Protein AF-A0A218WGE4-F1 (afdb_monomer_lite)

Radius of gyration: 44.78 Å; chains: 1; bounding box: 79×80×96 Å

Organism: Punica granatum (NCBI:txid22663)

InterPro domains:
  IPR019371 KxDL domain [PF10241] (54-119)
  IPR039843 KxDL motif-containing protein 1-like [PTHR13511] (46-137)

Structure (mmCIF, N/CA/C/O backbone):
data_AF-A0A218WGE4-F1
#
_entry.id   AF-A0A218WGE4-F1
#
loop_
_atom_site.group_PDB
_atom_site.id
_atom_site.type_symbol
_atom_site.label_atom_id
_atom_site.label_alt_id
_atom_site.label_comp_id
_atom_site.label_asym_id
_atom_site.label_entity_id
_atom_site.label_seq_id
_atom_site.pdbx_PDB_ins_code
_atom_site.Cartn_x
_atom_site.Cartn_y
_atom_site.Cartn_z
_atom_site.occupancy
_atom_site.B_iso_or_equiv
_atom_site.auth_seq_id
_atom_site.auth_comp_id
_atom_site.auth_asym_id
_atom_site.auth_atom_id
_atom_site.pdbx_PDB_model_num
ATOM 1 N N . MET A 1 1 ? 34.333 57.905 -6.647 1.00 49.81 1 MET A N 1
ATOM 2 C CA . MET A 1 1 ? 35.498 58.653 -7.176 1.00 49.81 1 MET A CA 1
ATOM 3 C C . MET A 1 1 ? 36.644 57.657 -7.249 1.00 49.81 1 MET A C 1
ATOM 5 O O . MET A 1 1 ? 36.882 57.046 -6.212 1.00 49.81 1 MET A O 1
ATOM 9 N N . PRO A 1 2 ? 37.187 57.325 -8.436 1.00 46.00 2 PRO A N 1
ATOM 10 C CA . PRO A 1 2 ? 37.815 58.212 -9.442 1.00 46.00 2 PRO A CA 1
ATOM 11 C C . PRO A 1 2 ? 36.993 58.291 -10.752 1.00 46.00 2 PRO A C 1
ATOM 13 O O . PRO A 1 2 ? 36.153 57.426 -10.968 1.00 46.00 2 PRO A O 1
ATOM 16 N N . SER A 1 3 ? 36.955 59.384 -11.527 1.00 42.41 3 SER A N 1
ATOM 17 C CA . SER A 1 3 ? 37.965 60.150 -12.301 1.00 42.41 3 SER A CA 1
ATOM 18 C C . SER A 1 3 ? 38.400 59.514 -13.634 1.00 42.41 3 SER A C 1
ATOM 20 O O . SER A 1 3 ? 39.232 58.615 -13.648 1.00 42.41 3 SER A O 1
ATOM 22 N N . ASN A 1 4 ? 37.770 60.039 -14.697 1.00 49.69 4 ASN A N 1
ATOM 23 C CA . ASN A 1 4 ? 38.159 60.323 -16.092 1.00 49.69 4 ASN A CA 1
ATOM 24 C C . ASN A 1 4 ? 39.546 59.900 -16.611 1.00 49.69 4 ASN A C 1
ATOM 26 O O . ASN A 1 4 ? 40.530 60.019 -15.889 1.00 49.69 4 ASN A O 1
ATOM 30 N N . ASN A 1 5 ? 39.593 59.526 -17.901 1.00 46.44 5 ASN A N 1
ATOM 31 C CA . ASN A 1 5 ? 40.408 60.116 -18.994 1.00 46.44 5 ASN A CA 1
ATOM 32 C C . ASN A 1 5 ? 40.104 59.318 -20.289 1.00 46.44 5 ASN A C 1
ATOM 34 O O . ASN A 1 5 ? 40.214 58.095 -20.283 1.00 46.44 5 ASN A O 1
ATOM 38 N N . GLU A 1 6 ? 39.400 59.906 -21.260 1.00 49.16 6 GLU A N 1
ATOM 39 C CA . GLU A 1 6 ? 39.913 60.688 -22.410 1.00 49.16 6 GLU A CA 1
ATOM 40 C C . GLU A 1 6 ? 40.473 59.815 -23.553 1.00 49.16 6 GLU A C 1
ATOM 42 O O . GLU A 1 6 ? 41.474 59.117 -23.416 1.00 49.16 6 GLU A O 1
ATOM 47 N N . ASP A 1 7 ? 39.691 59.815 -24.636 1.00 47.06 7 ASP A N 1
ATOM 48 C CA . ASP A 1 7 ? 40.041 60.020 -26.050 1.00 47.06 7 ASP A CA 1
ATOM 49 C C . ASP A 1 7 ? 41.502 59.813 -26.508 1.00 47.06 7 ASP A C 1
ATOM 51 O O . ASP A 1 7 ? 42.430 60.412 -25.980 1.00 47.06 7 ASP A O 1
ATOM 55 N N . ASP A 1 8 ? 41.710 59.021 -27.572 1.00 54.81 8 ASP A N 1
ATOM 56 C CA . ASP A 1 8 ? 41.980 59.581 -28.913 1.00 54.81 8 ASP A CA 1
ATOM 57 C C . ASP A 1 8 ? 42.284 58.500 -29.988 1.00 54.81 8 ASP A C 1
ATOM 59 O O . ASP A 1 8 ? 42.539 57.332 -29.672 1.00 54.81 8 ASP A O 1
ATOM 63 N N . PRO A 1 9 ? 42.202 58.854 -31.291 1.00 60.78 9 PRO A N 1
ATOM 64 C CA . PRO A 1 9 ? 41.918 57.955 -32.396 1.00 60.78 9 PRO A CA 1
ATOM 65 C C . PRO A 1 9 ? 43.076 57.866 -33.415 1.00 60.78 9 PRO A C 1
ATOM 67 O O . PRO A 1 9 ? 44.143 58.449 -33.274 1.00 60.78 9 PRO A O 1
ATOM 70 N N . VAL A 1 10 ? 42.796 57.173 -34.522 1.00 52.22 10 VAL A N 1
ATOM 71 C CA . VAL A 1 10 ? 43.513 57.229 -35.811 1.00 52.22 10 VAL A CA 1
ATOM 72 C C . VAL A 1 10 ? 44.908 56.591 -35.852 1.00 52.22 10 VAL A C 1
ATOM 74 O O . VAL A 1 10 ? 45.942 57.222 -35.678 1.00 52.22 10 VAL A O 1
ATOM 77 N N . GLY A 1 11 ? 44.929 55.344 -36.324 1.00 43.78 11 GLY A N 1
ATOM 78 C CA . GLY A 1 11 ? 46.096 54.730 -36.954 1.00 43.78 11 GLY A CA 1
ATOM 79 C C . GLY A 1 11 ? 45.690 54.032 -38.248 1.00 43.78 11 GLY A C 1
ATOM 80 O O . GLY A 1 11 ? 45.397 52.841 -38.251 1.00 43.78 11 GLY A O 1
ATOM 81 N N . ARG A 1 12 ? 45.632 54.773 -39.361 1.00 55.00 12 ARG A N 1
ATOM 82 C CA . ARG A 1 12 ? 45.432 54.215 -40.706 1.00 55.00 12 ARG A CA 1
ATOM 83 C C . ARG A 1 12 ? 46.804 54.087 -41.376 1.00 55.00 12 ARG A C 1
ATOM 85 O O . ARG A 1 12 ? 47.312 55.085 -41.870 1.00 55.00 12 ARG A O 1
ATOM 92 N N . VAL A 1 13 ? 47.385 52.884 -41.440 1.00 51.84 13 VAL A N 1
ATOM 93 C CA . VAL A 1 13 ? 48.518 52.583 -42.339 1.00 51.84 13 VAL A CA 1
ATOM 94 C C . VAL A 1 13 ? 48.343 51.207 -42.993 1.00 51.84 13 VAL A C 1
ATOM 96 O O . VAL A 1 13 ? 48.328 50.168 -42.345 1.00 51.84 13 VAL A O 1
ATOM 99 N N . TRP A 1 14 ? 48.169 51.286 -44.311 1.00 49.94 14 TRP A N 1
ATOM 100 C CA . TRP A 1 14 ? 48.369 50.328 -45.396 1.00 49.94 14 TRP A CA 1
ATOM 101 C C . TRP A 1 14 ? 48.943 48.946 -45.039 1.00 49.94 14 TRP A C 1
ATOM 103 O O . TRP A 1 14 ? 50.143 48.778 -44.848 1.00 49.94 14 TRP A O 1
ATOM 113 N N . GLY A 1 15 ? 48.075 47.932 -45.091 1.00 44.59 15 GLY A N 1
ATOM 114 C CA . GLY A 1 15 ? 48.449 46.524 -45.187 1.00 44.59 15 GLY A CA 1
ATOM 115 C C . GLY A 1 15 ? 48.030 45.979 -46.546 1.00 44.59 15 GLY A C 1
ATOM 116 O O . GLY A 1 15 ? 46.845 45.812 -46.819 1.00 44.59 15 GLY A O 1
ATOM 117 N N . SER A 1 16 ? 49.016 45.764 -47.406 1.00 46.59 16 SER A N 1
ATOM 118 C CA . SER A 1 16 ? 48.894 45.352 -48.797 1.00 46.59 16 SER A CA 1
ATOM 119 C C . SER A 1 16 ? 47.966 44.160 -49.020 1.00 46.59 16 SER A C 1
ATOM 121 O O . SER A 1 16 ? 48.070 43.118 -48.370 1.00 46.59 16 SER A O 1
ATOM 123 N N . SER A 1 17 ? 47.131 44.292 -50.048 1.00 54.31 17 SER A N 1
ATOM 124 C CA . SER A 1 17 ? 46.449 43.199 -50.726 1.00 54.31 17 SER A CA 1
ATOM 125 C C . SER A 1 17 ? 47.410 42.037 -50.989 1.00 54.31 17 SER A C 1
ATOM 127 O O . SER A 1 17 ? 48.265 42.099 -51.868 1.00 54.31 17 SER A O 1
ATOM 129 N N . SER A 1 18 ? 47.231 40.935 -50.267 1.00 49.81 18 SER A N 1
ATOM 130 C CA . SER A 1 18 ? 47.684 39.624 -50.718 1.00 49.81 18 SER A CA 1
ATOM 131 C C . SER A 1 18 ? 46.524 38.656 -50.574 1.00 49.81 18 SER A C 1
ATOM 133 O O . SER A 1 18 ? 46.382 37.937 -49.586 1.00 49.81 18 SER A O 1
ATOM 135 N N . SER A 1 19 ? 45.668 38.648 -51.597 1.00 57.53 19 SER A N 1
ATOM 136 C CA . SER A 1 19 ? 44.736 37.550 -51.845 1.00 57.53 19 SER A CA 1
ATOM 137 C C . SER A 1 19 ? 45.546 36.309 -52.206 1.00 57.53 19 SER A C 1
ATOM 139 O O . SER A 1 19 ? 45.665 35.922 -53.368 1.00 57.53 19 SER A O 1
ATOM 141 N N . ARG A 1 20 ? 46.148 35.668 -51.203 1.00 50.59 20 ARG A N 1
ATOM 142 C CA . ARG A 1 20 ? 46.784 34.367 -51.374 1.00 50.59 20 ARG A CA 1
ATOM 143 C C . ARG A 1 20 ? 45.685 33.321 -51.295 1.00 50.59 20 ARG A C 1
ATOM 145 O O . ARG A 1 20 ? 45.476 32.688 -50.264 1.00 50.59 20 ARG A O 1
ATOM 152 N N . SER A 1 21 ? 44.977 33.163 -52.413 1.00 57.12 21 SER A N 1
ATOM 153 C CA . SER A 1 21 ? 44.119 32.011 -52.669 1.00 57.12 21 SER A CA 1
ATOM 154 C C . SER A 1 21 ? 44.978 30.756 -52.537 1.00 57.12 21 SER A C 1
ATOM 156 O O . SER A 1 21 ? 45.667 30.328 -53.467 1.00 57.12 21 SER A O 1
ATOM 158 N N . LYS A 1 22 ? 45.007 30.177 -51.333 1.00 54.22 22 LYS A N 1
ATOM 159 C CA . LYS A 1 22 ? 45.530 28.835 -51.137 1.00 54.22 22 LYS A CA 1
ATOM 160 C C . LYS A 1 22 ? 44.502 27.913 -51.764 1.00 54.22 22 LYS A C 1
ATOM 162 O O . LYS A 1 22 ? 43.572 27.464 -51.101 1.00 54.22 22 LYS A O 1
ATOM 167 N N . ARG A 1 23 ? 44.686 27.629 -53.059 1.00 58.12 23 ARG A N 1
ATOM 168 C CA . ARG A 1 23 ? 44.154 26.419 -53.685 1.00 58.12 23 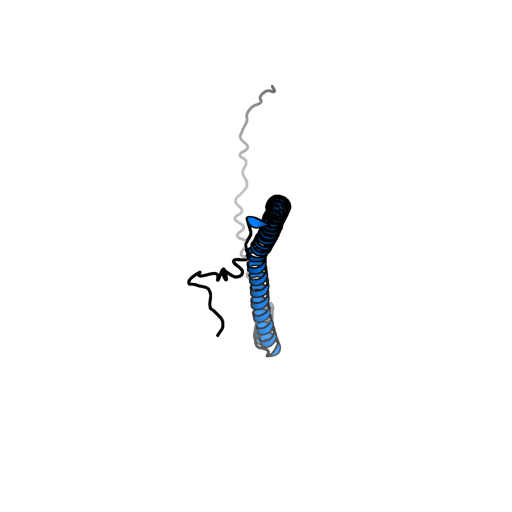ARG A CA 1
ATOM 169 C C . ARG A 1 23 ? 44.481 25.276 -52.728 1.00 58.12 23 ARG A C 1
ATOM 171 O O . ARG A 1 23 ? 45.634 24.851 -52.651 1.00 58.12 23 ARG A O 1
ATOM 178 N N . LYS A 1 24 ? 43.482 24.816 -51.964 1.00 59.56 24 LYS A N 1
ATOM 179 C CA . LYS A 1 24 ? 43.540 23.534 -51.267 1.00 59.56 24 LYS A CA 1
ATOM 180 C C . LYS A 1 24 ? 43.810 22.523 -52.370 1.00 59.56 24 LYS A C 1
ATOM 182 O O . LYS A 1 24 ? 42.925 22.204 -53.161 1.00 59.56 24 LYS A O 1
ATOM 187 N N . LYS A 1 25 ? 45.067 22.095 -52.486 1.00 54.75 25 LYS A N 1
ATOM 188 C CA . LYS A 1 25 ? 45.437 20.941 -53.293 1.00 54.75 25 LYS A CA 1
ATOM 189 C C . LYS A 1 25 ? 44.639 19.808 -52.665 1.00 54.75 25 LYS A C 1
ATOM 191 O O . LYS A 1 25 ? 44.969 19.370 -51.567 1.00 54.75 25 LYS A O 1
ATOM 196 N N . VAL A 1 26 ? 43.531 19.418 -53.297 1.00 58.34 26 VAL A N 1
ATOM 197 C CA . VAL A 1 26 ? 42.831 18.187 -52.942 1.00 58.34 26 VAL A CA 1
ATOM 198 C C . VAL A 1 26 ? 43.847 17.100 -53.239 1.00 58.34 26 VAL A C 1
ATOM 200 O O . VAL A 1 26 ? 44.024 16.699 -54.389 1.00 58.34 26 VAL A O 1
ATOM 203 N N . ASN A 1 27 ? 44.605 16.718 -52.213 1.00 58.69 27 ASN A N 1
ATOM 204 C CA . ASN A 1 27 ? 45.533 15.620 -52.302 1.00 58.69 27 ASN A CA 1
ATOM 205 C C . ASN A 1 27 ? 44.681 14.361 -52.426 1.00 58.69 27 ASN A C 1
ATOM 207 O O . ASN A 1 27 ? 44.243 13.773 -51.439 1.00 58.69 27 ASN A O 1
ATOM 211 N N . ARG A 1 28 ? 44.362 14.001 -53.668 1.00 60.25 28 ARG A N 1
ATOM 212 C CA . ARG A 1 28 ? 43.653 12.774 -54.001 1.00 60.25 28 ARG A CA 1
ATOM 213 C C . ARG A 1 28 ? 44.646 11.624 -53.899 1.00 60.25 28 ARG A C 1
ATOM 215 O O . ARG A 1 28 ? 44.962 10.997 -54.908 1.00 60.25 28 ARG A O 1
ATOM 222 N N . ASN A 1 29 ? 45.107 11.334 -52.682 1.00 65.31 29 ASN A N 1
ATOM 223 C CA . ASN A 1 29 ? 45.819 10.100 -52.387 1.00 65.31 29 ASN A CA 1
ATOM 224 C C . ASN A 1 29 ? 44.876 8.945 -52.740 1.00 65.31 29 ASN A C 1
ATOM 226 O O . ASN A 1 29 ? 43.933 8.634 -52.012 1.00 65.31 29 ASN A O 1
ATOM 230 N N . ARG A 1 30 ? 45.095 8.340 -53.914 1.00 63.25 30 ARG A N 1
ATOM 231 C CA . ARG A 1 30 ? 44.360 7.157 -54.385 1.00 63.25 30 ARG A CA 1
ATOM 232 C C . ARG A 1 30 ? 44.484 6.022 -53.369 1.00 63.25 30 ARG A C 1
ATOM 234 O O . ARG A 1 30 ? 43.481 5.397 -53.060 1.00 63.25 30 ARG A O 1
ATOM 241 N N . ALA A 1 31 ? 45.669 5.870 -52.777 1.00 66.88 31 ALA A N 1
ATOM 242 C CA . ALA A 1 31 ? 45.929 4.932 -51.691 1.00 66.88 31 ALA A CA 1
ATOM 243 C C . ALA A 1 31 ? 45.109 5.235 -50.423 1.00 66.88 31 ALA A C 1
ATOM 245 O O . ALA A 1 31 ? 44.562 4.320 -49.830 1.00 66.88 31 ALA A O 1
ATOM 246 N N . GLY A 1 32 ? 44.947 6.508 -50.040 1.00 72.88 32 GLY A N 1
ATOM 247 C CA . GLY A 1 32 ? 44.137 6.885 -48.873 1.00 72.88 32 GLY A CA 1
ATOM 248 C C . GLY A 1 32 ? 42.646 6.603 -49.069 1.00 72.88 32 GLY A C 1
ATOM 249 O O . GLY A 1 32 ? 41.988 6.119 -48.158 1.00 72.88 32 GLY A O 1
ATOM 250 N N . ARG A 1 33 ? 42.127 6.833 -50.282 1.00 74.19 33 ARG A N 1
ATOM 251 C CA . ARG A 1 33 ? 40.743 6.479 -50.636 1.00 74.19 33 ARG A CA 1
ATOM 252 C C . ARG A 1 33 ? 40.531 4.973 -50.712 1.00 74.19 33 ARG A C 1
ATOM 254 O O . ARG A 1 33 ? 39.505 4.501 -50.255 1.00 74.19 33 ARG A O 1
ATOM 261 N N . HIS A 1 34 ? 41.491 4.235 -51.263 1.00 73.44 34 HIS A N 1
ATOM 262 C CA . HIS A 1 34 ? 41.426 2.778 -51.294 1.00 73.44 34 HIS A CA 1
ATOM 263 C C . HIS A 1 34 ? 41.464 2.200 -49.877 1.00 73.44 34 HIS A C 1
ATOM 265 O O . HIS A 1 34 ? 40.605 1.404 -49.539 1.00 73.44 34 HIS A O 1
ATOM 271 N N . ASN A 1 35 ? 42.369 2.675 -49.020 1.00 74.75 35 ASN A N 1
ATOM 272 C CA . ASN A 1 35 ? 42.433 2.241 -47.625 1.00 74.75 35 ASN A CA 1
ATOM 273 C C . ASN A 1 35 ? 41.163 2.593 -46.846 1.00 74.75 35 ASN A C 1
ATOM 275 O O . ASN A 1 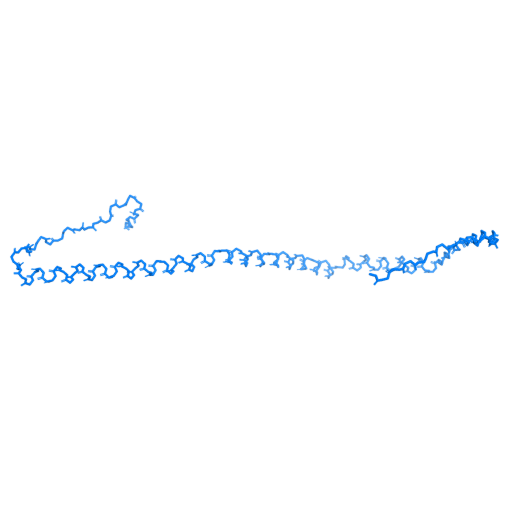35 ? 40.734 1.789 -46.031 1.00 74.75 35 ASN A O 1
ATOM 279 N N . GLN A 1 36 ? 40.550 3.754 -47.102 1.00 77.69 36 GLN A N 1
ATOM 280 C CA . GLN A 1 36 ? 39.264 4.102 -46.498 1.00 77.69 36 GLN A CA 1
ATOM 281 C C . GLN A 1 36 ? 38.153 3.168 -46.990 1.00 77.69 36 GLN A C 1
ATOM 283 O O . GLN A 1 36 ? 37.489 2.564 -46.168 1.00 77.69 36 GLN A O 1
ATOM 288 N N . LEU A 1 37 ? 38.027 2.955 -48.304 1.00 76.38 37 LEU A N 1
ATOM 289 C CA . LEU A 1 37 ? 37.028 2.045 -48.875 1.00 76.38 37 LEU A CA 1
ATOM 290 C C . LEU A 1 37 ? 37.202 0.601 -48.396 1.00 76.38 37 LEU A C 1
ATOM 292 O O . LEU A 1 37 ? 36.215 -0.049 -48.100 1.00 76.38 37 LEU A O 1
ATOM 296 N N . VAL A 1 38 ? 38.438 0.104 -48.287 1.00 76.31 38 VAL A N 1
ATOM 297 C CA . VAL A 1 38 ? 38.732 -1.233 -47.740 1.00 76.31 38 VAL A CA 1
ATOM 298 C C . VAL A 1 38 ? 38.326 -1.313 -46.272 1.00 76.31 38 VAL A C 1
ATOM 300 O O . VAL A 1 38 ? 37.762 -2.314 -45.842 1.00 76.31 38 VAL A O 1
ATOM 303 N N . LYS A 1 39 ? 38.583 -0.251 -45.503 1.00 75.56 39 LYS A N 1
ATOM 304 C CA . LYS A 1 39 ? 38.203 -0.175 -44.093 1.00 75.56 39 LYS A CA 1
ATOM 305 C C . LYS A 1 39 ? 36.687 -0.108 -43.923 1.00 75.56 39 LYS A C 1
ATOM 307 O O . LYS A 1 39 ? 36.163 -0.776 -43.041 1.00 75.56 39 LYS A O 1
ATOM 312 N N . ASP A 1 40 ? 36.001 0.629 -44.789 1.00 77.31 40 ASP A N 1
ATOM 313 C CA . ASP A 1 40 ? 34.543 0.733 -44.812 1.00 77.31 40 ASP A CA 1
ATOM 314 C C . ASP A 1 40 ? 33.916 -0.613 -45.216 1.00 77.31 40 ASP A C 1
ATOM 316 O O . ASP A 1 40 ? 33.012 -1.077 -44.536 1.00 77.31 40 ASP A O 1
ATOM 320 N N . TYR A 1 41 ? 34.466 -1.304 -46.224 1.00 72.44 41 TYR A N 1
ATOM 321 C CA . TYR A 1 41 ? 34.010 -2.636 -46.653 1.00 72.44 41 TYR A CA 1
ATOM 322 C C . TYR A 1 41 ? 34.178 -3.687 -45.550 1.00 72.44 41 TYR A C 1
ATOM 324 O O . TYR A 1 41 ? 33.264 -4.456 -45.276 1.00 72.44 41 TYR A O 1
ATOM 332 N N . PHE A 1 42 ? 35.328 -3.679 -44.869 1.00 70.56 42 PHE A N 1
ATOM 333 C CA . PHE A 1 42 ? 35.599 -4.580 -43.749 1.00 70.56 42 PHE A CA 1
ATOM 334 C C . PHE A 1 42 ? 34.727 -4.262 -42.521 1.00 70.56 42 PHE A C 1
ATOM 336 O O . PHE A 1 42 ? 34.346 -5.163 -41.779 1.00 70.56 42 PHE A O 1
ATOM 343 N N . THR A 1 43 ? 34.384 -2.986 -42.309 1.00 68.81 43 THR A N 1
ATOM 344 C CA . THR A 1 43 ? 33.477 -2.556 -41.230 1.00 68.81 43 THR A CA 1
ATOM 345 C C . THR A 1 43 ? 32.028 -2.929 -41.539 1.00 68.81 43 THR A C 1
ATOM 347 O O . THR A 1 43 ? 31.330 -3.407 -40.648 1.00 68.81 43 THR A O 1
ATOM 350 N N . GLU A 1 44 ? 31.576 -2.760 -42.785 1.00 66.75 44 GLU A N 1
ATOM 351 C CA . GLU A 1 44 ? 30.256 -3.232 -43.212 1.00 66.75 44 GLU A CA 1
ATOM 352 C C . GLU A 1 44 ? 30.155 -4.754 -43.096 1.00 66.75 44 GLU A C 1
ATOM 354 O O . GLU A 1 44 ? 29.203 -5.249 -42.507 1.00 66.75 44 GLU A O 1
ATOM 359 N N . GLU A 1 45 ? 31.153 -5.505 -43.563 1.00 63.41 45 GLU A N 1
ATOM 360 C CA . GLU A 1 45 ? 31.165 -6.969 -43.450 1.00 63.41 45 GLU A CA 1
ATOM 361 C C . GLU A 1 45 ? 31.179 -7.437 -41.985 1.00 63.41 45 GLU A C 1
ATOM 363 O O . GLU A 1 45 ? 30.432 -8.343 -41.611 1.00 63.41 45 GLU A O 1
ATOM 368 N N . SER A 1 46 ? 31.952 -6.761 -41.126 1.00 64.62 46 SER A N 1
ATOM 369 C CA . SER A 1 46 ? 31.948 -6.976 -39.675 1.00 64.62 46 SER A CA 1
ATOM 370 C C . SER A 1 46 ? 30.554 -6.731 -39.072 1.00 64.62 46 SER A C 1
ATOM 372 O O . SER A 1 46 ? 30.072 -7.566 -38.305 1.00 64.62 46 SER A O 1
ATOM 374 N N . ALA A 1 47 ? 29.842 -5.676 -39.479 1.00 66.44 47 ALA A N 1
ATOM 375 C CA . ALA A 1 47 ? 28.501 -5.359 -38.977 1.00 66.44 47 ALA A CA 1
ATOM 376 C C . ALA A 1 47 ? 27.438 -6.437 -39.280 1.00 66.44 47 ALA A C 1
ATOM 378 O O . ALA A 1 47 ? 26.456 -6.541 -38.543 1.00 66.44 47 ALA A O 1
ATOM 379 N N . TYR A 1 48 ? 27.639 -7.266 -40.310 1.00 72.19 48 TYR A N 1
ATOM 380 C CA . TYR A 1 48 ? 26.727 -8.359 -40.677 1.00 72.19 48 TYR A CA 1
ATOM 381 C C . TYR A 1 48 ? 27.184 -9.740 -40.209 1.00 72.19 48 TYR A C 1
ATOM 383 O O . TYR A 1 48 ? 26.529 -10.740 -40.517 1.00 72.19 48 TYR A O 1
ATOM 391 N N . THR A 1 49 ? 28.279 -9.835 -39.452 1.00 80.81 49 THR A N 1
ATOM 392 C CA . THR A 1 49 ? 28.632 -11.131 -38.870 1.00 80.81 49 THR A CA 1
ATOM 393 C C . THR A 1 49 ? 27.532 -11.578 -37.894 1.00 80.81 49 THR A C 1
ATOM 395 O O . THR A 1 49 ? 26.945 -10.754 -37.178 1.00 80.81 49 THR A O 1
ATOM 398 N N . PRO A 1 50 ? 27.258 -12.890 -37.804 1.00 82.00 50 PRO A N 1
ATOM 399 C CA . PRO A 1 50 ? 26.289 -13.425 -36.849 1.00 82.00 50 PRO A CA 1
ATOM 400 C C . PRO A 1 50 ? 26.576 -13.017 -35.398 1.00 82.00 50 PRO A C 1
ATOM 402 O O . PRO A 1 50 ? 25.645 -12.834 -34.612 1.00 82.00 50 PRO A O 1
ATOM 405 N N . GLU A 1 51 ? 27.855 -12.847 -35.051 1.00 84.44 51 GLU A N 1
ATOM 406 C CA . GLU A 1 51 ? 28.309 -12.400 -33.732 1.00 84.44 51 GLU A CA 1
ATOM 407 C C . GLU A 1 51 ? 27.892 -10.951 -33.459 1.00 84.44 51 GLU A C 1
ATOM 409 O O . GLU A 1 51 ? 27.253 -10.681 -32.442 1.00 84.44 51 GLU A O 1
ATOM 414 N N . HIS A 1 52 ? 28.163 -10.030 -34.390 1.00 82.94 52 HIS A N 1
ATOM 415 C CA . HIS A 1 52 ? 27.787 -8.621 -34.257 1.00 82.94 52 HIS A CA 1
ATOM 416 C C . HIS A 1 52 ? 26.260 -8.419 -34.225 1.00 82.94 52 HIS A C 1
ATOM 418 O O . HIS A 1 52 ? 25.765 -7.648 -33.401 1.00 82.94 52 HIS A O 1
ATOM 424 N N . ILE A 1 53 ? 25.495 -9.172 -35.026 1.00 84.88 53 ILE A N 1
ATOM 425 C CA . ILE A 1 53 ? 24.020 -9.139 -35.004 1.00 84.88 53 ILE A CA 1
ATOM 426 C C . ILE A 1 53 ? 23.473 -9.662 -33.668 1.00 84.88 53 ILE A C 1
ATOM 428 O O . ILE A 1 53 ? 22.578 -9.057 -33.075 1.00 84.88 53 ILE A O 1
ATOM 432 N N . SER A 1 54 ? 24.003 -10.784 -33.174 1.00 88.25 54 SER A N 1
ATOM 433 C CA . SER A 1 54 ? 23.565 -11.370 -31.899 1.00 88.25 54 SER A CA 1
ATOM 434 C C . SER A 1 54 ? 23.877 -10.445 -30.722 1.00 88.25 54 SER A C 1
ATOM 436 O O . SER A 1 54 ? 23.034 -10.265 -29.844 1.00 88.25 54 SER A O 1
ATOM 438 N N . LEU A 1 55 ? 25.051 -9.805 -30.733 1.00 91.88 55 LEU A N 1
ATOM 439 C CA . LEU A 1 55 ? 25.435 -8.802 -29.741 1.00 91.88 55 LEU A CA 1
ATOM 440 C C . LEU A 1 55 ? 24.529 -7.566 -29.784 1.00 91.88 55 LEU A C 1
ATOM 442 O O . LEU A 1 55 ? 24.092 -7.120 -28.726 1.00 91.88 55 LEU A O 1
ATOM 446 N N . GLY A 1 56 ? 24.189 -7.053 -30.971 1.00 91.62 56 GLY A N 1
ATOM 447 C CA . GLY A 1 56 ? 23.261 -5.924 -31.117 1.00 91.62 56 GLY A CA 1
ATOM 448 C C . GLY A 1 56 ? 21.883 -6.222 -30.519 1.00 91.62 56 GLY A C 1
ATOM 449 O O . GLY A 1 56 ? 21.384 -5.465 -29.694 1.00 91.62 56 GLY A O 1
ATOM 450 N N . ARG A 1 57 ? 21.318 -7.402 -30.807 1.00 94.88 57 ARG A N 1
ATOM 451 C CA . ARG A 1 57 ? 20.027 -7.826 -30.227 1.00 94.88 57 ARG A CA 1
ATOM 452 C C . ARG A 1 57 ? 20.062 -7.940 -28.702 1.00 94.88 57 ARG A C 1
ATOM 454 O O . ARG A 1 57 ? 19.068 -7.642 -28.036 1.00 94.88 57 ARG A O 1
ATOM 461 N N . LEU A 1 58 ? 21.181 -8.400 -28.141 1.00 94.12 58 LEU A N 1
ATOM 462 C CA . LEU A 1 58 ? 21.371 -8.467 -26.690 1.00 94.12 58 LEU A CA 1
ATOM 463 C C . LEU A 1 58 ? 21.485 -7.071 -26.073 1.00 94.12 58 LEU A C 1
ATOM 465 O O . LEU A 1 58 ? 20.928 -6.842 -25.002 1.00 94.12 58 LEU A O 1
ATOM 469 N N . GLN A 1 59 ? 22.160 -6.139 -26.747 1.00 96.38 59 GLN A N 1
ATOM 470 C CA . GLN A 1 59 ? 22.242 -4.742 -26.319 1.00 96.38 59 GLN A CA 1
ATOM 471 C C . GLN A 1 59 ? 20.866 -4.073 -26.329 1.00 96.38 59 GLN A C 1
ATOM 473 O O . GLN A 1 59 ? 20.485 -3.482 -25.321 1.00 96.38 59 GLN A O 1
ATOM 478 N N . ASP A 1 60 ? 20.089 -4.250 -27.400 1.00 96.62 60 ASP A N 1
ATOM 479 C CA . ASP A 1 60 ? 18.715 -3.744 -27.492 1.00 96.62 60 ASP A CA 1
ATOM 480 C C . ASP A 1 60 ? 17.840 -4.306 -26.364 1.00 96.62 60 ASP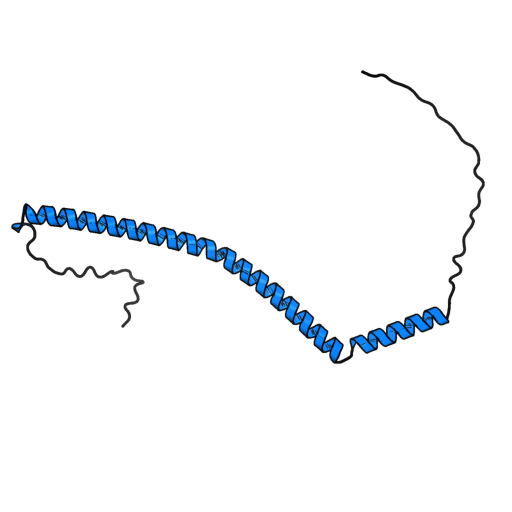 A C 1
ATOM 482 O O . ASP A 1 60 ? 17.118 -3.574 -25.687 1.00 96.62 60 ASP A O 1
ATOM 486 N N . SER A 1 61 ? 17.954 -5.612 -26.103 1.00 97.00 61 SER A N 1
ATOM 487 C CA . SER A 1 61 ? 17.218 -6.270 -25.017 1.00 97.00 61 SER A CA 1
ATOM 488 C C . SER A 1 61 ? 17.613 -5.714 -23.645 1.00 97.00 61 SER A C 1
ATOM 490 O O . SER A 1 61 ? 16.754 -5.482 -22.798 1.00 97.00 61 SER A O 1
ATOM 492 N N . ASN A 1 62 ? 18.905 -5.466 -23.421 1.00 96.25 62 ASN A N 1
ATOM 493 C CA . ASN A 1 62 ? 19.408 -4.895 -22.173 1.00 96.25 62 ASN A CA 1
ATOM 494 C C . ASN A 1 62 ? 18.930 -3.445 -21.978 1.00 96.25 62 ASN A C 1
ATOM 496 O O . ASN A 1 62 ? 18.531 -3.071 -20.876 1.00 96.25 62 ASN A O 1
ATOM 500 N N . ALA A 1 63 ? 18.872 -2.653 -23.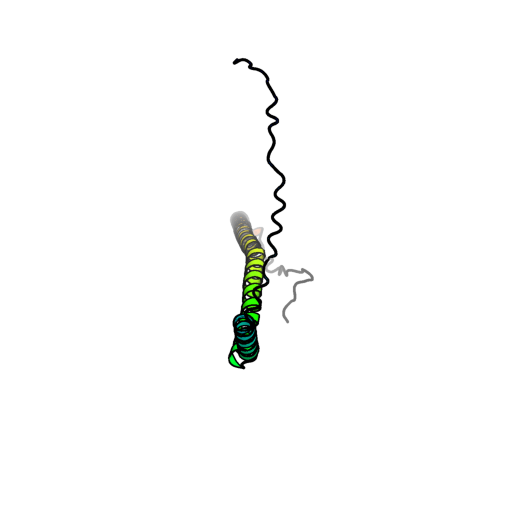052 1.00 97.00 63 ALA A N 1
ATOM 501 C CA . ALA A 1 63 ? 18.312 -1.305 -23.010 1.00 97.00 63 ALA A CA 1
ATOM 502 C C . ALA A 1 63 ? 16.831 -1.315 -22.592 1.00 97.00 63 ALA A C 1
ATOM 504 O O . ALA A 1 63 ? 16.431 -0.557 -21.707 1.00 97.00 63 ALA A O 1
ATOM 505 N N . VAL A 1 64 ? 16.030 -2.226 -23.158 1.00 97.88 64 VAL A N 1
ATOM 506 C CA . VAL A 1 64 ? 14.616 -2.393 -22.779 1.00 97.88 64 VAL A CA 1
ATOM 507 C C . VAL A 1 64 ? 14.473 -2.824 -21.318 1.00 97.88 64 VAL A C 1
ATOM 509 O O . VAL A 1 64 ? 13.654 -2.259 -20.595 1.00 97.88 64 VAL A O 1
ATOM 512 N N . LEU A 1 65 ? 15.278 -3.788 -20.858 1.00 97.88 65 LEU A N 1
ATOM 513 C CA . LEU A 1 65 ? 15.255 -4.237 -19.462 1.00 97.88 65 LEU A CA 1
ATOM 514 C C . LEU A 1 65 ? 15.680 -3.134 -18.490 1.00 97.88 65 LEU A C 1
ATOM 516 O O . LEU A 1 65 ? 15.097 -3.014 -17.418 1.00 97.88 65 LEU A O 1
ATOM 520 N N . SER A 1 66 ? 16.654 -2.308 -18.867 1.00 97.62 66 SER A N 1
ATOM 521 C CA . SER A 1 66 ? 17.101 -1.177 -18.050 1.00 97.62 66 SER A CA 1
ATOM 522 C C . SER A 1 66 ? 15.982 -0.151 -17.872 1.00 97.62 66 SER A C 1
ATOM 524 O O . SER A 1 66 ? 15.689 0.238 -16.745 1.00 97.62 66 SER A O 1
ATOM 526 N N . HIS A 1 67 ? 15.289 0.202 -18.958 1.00 97.38 67 HIS A N 1
ATOM 527 C CA . HIS A 1 67 ? 14.124 1.085 -18.895 1.00 97.38 67 HIS A CA 1
ATOM 528 C C . HIS A 1 67 ? 12.976 0.469 -18.082 1.00 97.38 67 HIS A C 1
ATOM 530 O O . HIS A 1 67 ? 12.321 1.158 -17.304 1.00 97.38 67 HIS A O 1
ATOM 536 N N . PHE A 1 68 ? 12.722 -0.836 -18.236 1.00 97.50 68 PHE A N 1
ATOM 537 C CA . PHE A 1 68 ? 11.724 -1.533 -17.425 1.00 97.50 68 PHE A CA 1
ATOM 538 C C . PHE A 1 68 ? 12.074 -1.488 -15.935 1.00 97.50 68 PHE A C 1
ATOM 540 O O . PHE A 1 68 ? 11.197 -1.210 -15.121 1.00 97.50 68 PHE A O 1
ATOM 547 N N . ASN A 1 69 ? 13.338 -1.722 -15.580 1.00 97.19 69 ASN A N 1
ATOM 548 C CA . ASN A 1 69 ? 13.791 -1.671 -14.195 1.00 97.19 69 ASN A CA 1
ATOM 549 C C . ASN A 1 69 ? 13.593 -0.270 -13.603 1.00 97.19 69 ASN A C 1
ATOM 551 O O . ASN A 1 69 ? 12.973 -0.160 -12.549 1.00 97.19 69 ASN A O 1
ATOM 555 N N . GLU A 1 70 ? 14.021 0.780 -14.308 1.00 97.44 70 GLU A N 1
ATOM 556 C CA . GLU A 1 70 ? 13.834 2.177 -13.887 1.00 97.44 70 GLU A CA 1
ATOM 557 C C . GLU A 1 70 ? 12.348 2.527 -13.712 1.00 97.44 70 GLU A C 1
ATOM 559 O O . GLU A 1 70 ? 11.941 3.066 -12.682 1.00 97.44 70 GLU A O 1
ATOM 564 N N . TYR A 1 71 ? 11.508 2.143 -14.675 1.00 97.19 71 TYR A N 1
ATOM 565 C CA . TYR A 1 71 ? 10.064 2.337 -14.582 1.00 97.19 71 TYR A CA 1
ATOM 566 C C . TYR A 1 71 ? 9.454 1.579 -13.393 1.00 97.19 71 TYR A C 1
ATOM 568 O O . TYR A 1 71 ? 8.651 2.133 -12.643 1.00 97.19 71 TYR A O 1
ATOM 576 N N . SER A 1 72 ? 9.845 0.317 -13.191 1.00 96.62 72 SER A N 1
ATOM 577 C CA . SER A 1 72 ? 9.340 -0.504 -12.088 1.00 96.62 72 SER A CA 1
ATOM 578 C C . SER A 1 72 ? 9.744 0.053 -10.720 1.00 96.62 72 SER A C 1
ATOM 580 O O . SER A 1 72 ? 8.939 0.030 -9.788 1.00 96.62 72 SER A O 1
ATOM 582 N N . GLU A 1 73 ? 10.954 0.607 -10.613 1.00 97.12 73 GLU A N 1
ATOM 583 C CA . GLU A 1 73 ? 11.439 1.280 -9.414 1.00 97.12 73 GLU A CA 1
ATOM 584 C C . GLU A 1 73 ? 10.635 2.554 -9.141 1.00 97.12 73 GLU A C 1
ATOM 586 O O . GLU A 1 73 ? 10.183 2.754 -8.013 1.00 97.12 73 GLU A O 1
ATOM 591 N N . HIS A 1 74 ? 10.374 3.367 -10.171 1.00 96.69 74 HIS A N 1
ATOM 592 C CA . HIS A 1 74 ? 9.537 4.560 -10.054 1.00 96.69 74 HIS A CA 1
ATOM 593 C C . HIS A 1 74 ? 8.125 4.216 -9.563 1.00 96.69 74 HIS A C 1
ATOM 595 O O . HIS A 1 74 ? 7.678 4.753 -8.549 1.00 96.69 74 HIS A O 1
ATOM 601 N N . CYS A 1 75 ? 7.452 3.258 -10.211 1.00 96.44 75 CYS A N 1
ATOM 602 C CA . CYS A 1 75 ? 6.122 2.815 -9.793 1.00 96.44 75 CYS A CA 1
ATOM 603 C C . CYS A 1 75 ? 6.110 2.305 -8.347 1.00 96.44 75 CYS A C 1
ATOM 605 O O . CYS A 1 75 ? 5.182 2.596 -7.593 1.00 96.44 75 CYS A O 1
ATOM 607 N N . PHE A 1 76 ? 7.136 1.551 -7.937 1.00 95.81 76 PHE A N 1
ATOM 608 C CA . PHE A 1 76 ? 7.253 1.081 -6.559 1.00 95.81 76 PHE A CA 1
ATOM 609 C C . PHE A 1 76 ? 7.457 2.239 -5.572 1.00 95.81 76 PHE A C 1
ATOM 611 O O . PHE A 1 76 ? 6.827 2.269 -4.511 1.00 95.81 76 PHE A O 1
ATOM 618 N N . ALA A 1 77 ? 8.313 3.205 -5.906 1.00 95.69 77 ALA A N 1
ATOM 619 C CA . ALA A 1 77 ? 8.572 4.371 -5.070 1.00 95.69 77 ALA A CA 1
ATOM 620 C C . ALA A 1 77 ? 7.301 5.208 -4.851 1.00 95.69 77 ALA A C 1
ATOM 622 O O . ALA A 1 77 ? 7.038 5.617 -3.719 1.00 95.69 77 ALA A O 1
ATOM 623 N N . GLU A 1 78 ? 6.479 5.383 -5.890 1.00 94.62 78 GLU A N 1
ATOM 624 C CA . GLU A 1 78 ? 5.195 6.090 -5.804 1.00 94.62 78 GLU A CA 1
ATOM 625 C C . GLU A 1 78 ? 4.229 5.418 -4.818 1.00 94.62 78 GLU A C 1
ATOM 627 O O . GLU A 1 78 ? 3.687 6.075 -3.929 1.00 94.62 78 GLU A O 1
ATOM 632 N N . VAL A 1 79 ? 4.040 4.097 -4.916 1.00 96.19 79 VAL A N 1
ATOM 633 C CA . VAL A 1 79 ? 3.025 3.394 -4.106 1.00 96.19 79 VAL A CA 1
ATOM 634 C C . VAL A 1 79 ? 3.509 3.006 -2.706 1.00 96.19 79 VAL A C 1
ATOM 636 O O . VAL A 1 79 ? 2.713 2.902 -1.768 1.00 96.19 79 VAL A O 1
ATOM 639 N N . SER A 1 80 ? 4.812 2.778 -2.526 1.00 96.62 80 SER A N 1
ATOM 640 C CA . SER A 1 80 ? 5.377 2.288 -1.259 1.00 96.62 80 SER A CA 1
ATOM 641 C C . SER A 1 80 ? 5.222 3.294 -0.112 1.00 96.62 80 SER A C 1
ATOM 643 O O . SER A 1 80 ? 4.951 2.901 1.030 1.00 96.62 80 SER A O 1
ATOM 645 N N . GLY A 1 81 ? 5.334 4.594 -0.409 1.00 95.00 81 GLY A N 1
ATOM 646 C CA . GLY A 1 81 ? 5.134 5.670 0.561 1.00 95.00 81 GLY A CA 1
ATOM 647 C C . GLY A 1 81 ? 3.704 5.705 1.103 1.00 95.00 81 GLY A C 1
ATOM 648 O O . GLY A 1 81 ? 3.499 5.746 2.323 1.00 95.00 81 GLY A O 1
ATOM 649 N N . ASP A 1 82 ? 2.722 5.611 0.209 1.00 96.19 82 ASP A N 1
ATOM 650 C CA . ASP A 1 82 ? 1.303 5.604 0.565 1.00 96.19 82 ASP A CA 1
ATOM 651 C C . ASP A 1 82 ? 0.924 4.348 1.342 1.00 96.19 82 ASP A C 1
ATOM 653 O O . ASP A 1 82 ? 0.263 4.438 2.377 1.00 96.19 82 ASP A O 1
ATOM 657 N N . PHE A 1 83 ? 1.421 3.179 0.932 1.00 96.94 83 PHE A N 1
ATOM 658 C CA . PHE A 1 83 ? 1.190 1.940 1.672 1.00 96.94 83 PHE A CA 1
ATOM 659 C C . PHE A 1 83 ? 1.746 2.012 3.102 1.00 96.94 83 PHE A C 1
ATOM 661 O O . PHE A 1 83 ? 1.072 1.627 4.065 1.00 96.94 83 PHE A O 1
ATOM 668 N N . SER A 1 84 ? 2.955 2.560 3.267 1.00 96.94 84 SER A N 1
ATOM 669 C CA . SER A 1 84 ? 3.576 2.773 4.579 1.00 96.94 84 SER A CA 1
ATOM 670 C C . SER A 1 84 ? 2.750 3.728 5.446 1.00 96.94 84 SER A C 1
ATOM 672 O O . SER A 1 84 ? 2.473 3.430 6.613 1.00 96.94 84 SER A O 1
ATOM 674 N N . ARG A 1 85 ? 2.291 4.850 4.878 1.00 97.31 85 ARG A N 1
ATOM 675 C CA . ARG A 1 85 ? 1.435 5.830 5.564 1.00 97.31 85 ARG A CA 1
ATOM 676 C C . ARG A 1 85 ? 0.095 5.220 5.978 1.00 97.31 85 ARG A C 1
ATOM 678 O O . ARG A 1 85 ? -0.275 5.317 7.148 1.00 97.31 85 ARG A O 1
ATOM 685 N N . ASN A 1 86 ? -0.589 4.548 5.058 1.00 97.88 86 ASN A N 1
ATOM 686 C CA . ASN A 1 86 ? -1.885 3.917 5.298 1.00 97.88 86 ASN A CA 1
ATOM 687 C C . ASN A 1 86 ? -1.776 2.825 6.365 1.00 97.88 86 ASN A C 1
ATOM 689 O O . ASN A 1 86 ? -2.575 2.785 7.297 1.00 97.88 86 ASN A O 1
ATOM 693 N N . THR A 1 87 ? -0.729 1.998 6.313 1.00 97.94 87 THR A N 1
ATOM 694 C CA . THR A 1 87 ? -0.475 0.968 7.332 1.00 97.94 87 THR A CA 1
ATOM 695 C C . THR A 1 87 ? -0.254 1.580 8.719 1.00 97.94 87 THR A C 1
ATOM 697 O O . THR A 1 87 ? -0.731 1.040 9.719 1.00 97.94 87 THR A O 1
ATOM 700 N N . ARG A 1 88 ? 0.456 2.713 8.815 1.00 98.19 88 ARG A N 1
ATOM 701 C CA . ARG A 1 88 ? 0.634 3.435 10.089 1.00 98.19 88 ARG A CA 1
ATOM 702 C C . ARG A 1 88 ? -0.690 3.988 10.613 1.00 98.19 88 ARG A C 1
ATOM 704 O O . ARG A 1 88 ? -0.966 3.834 11.800 1.00 98.19 88 ARG A O 1
ATOM 711 N N . LEU A 1 89 ? -1.511 4.576 9.743 1.00 98.19 89 LEU A N 1
ATOM 712 C CA . LEU A 1 89 ? -2.833 5.082 10.109 1.00 98.19 89 LEU A CA 1
ATOM 713 C C . LEU A 1 89 ? -3.736 3.957 10.628 1.00 98.19 89 LEU A C 1
ATOM 715 O O . LEU A 1 89 ? -4.290 4.080 11.716 1.00 98.19 89 LEU A O 1
ATOM 719 N N . LEU A 1 90 ? -3.811 2.830 9.916 1.00 98.38 90 LEU A N 1
ATOM 720 C CA . LEU A 1 90 ? -4.595 1.665 10.340 1.00 98.38 90 LEU A CA 1
ATOM 721 C C . LEU A 1 90 ? -4.145 1.129 11.706 1.00 98.38 90 LEU A C 1
ATOM 723 O O . LEU A 1 90 ? -4.982 0.763 12.528 1.00 98.38 90 LEU A O 1
ATOM 727 N N . LYS A 1 91 ? -2.835 1.126 11.987 1.00 98.19 91 LYS A N 1
ATOM 728 C CA . LYS A 1 91 ? -2.313 0.762 13.314 1.00 98.19 91 LYS A CA 1
ATOM 729 C C . LYS A 1 91 ? -2.780 1.730 14.402 1.00 98.19 91 LYS A C 1
ATOM 731 O O . LYS A 1 91 ? -3.179 1.259 15.460 1.00 98.19 91 LYS A O 1
ATOM 736 N N . SER A 1 92 ? -2.770 3.038 14.134 1.00 98.31 92 SER A N 1
ATOM 737 C CA . SER A 1 92 ? -3.286 4.051 15.068 1.00 98.31 92 SER A CA 1
ATOM 738 C C . SER A 1 92 ? -4.782 3.870 15.320 1.00 98.31 92 SER A C 1
ATOM 740 O O . SER A 1 92 ? -5.214 3.782 16.462 1.00 98.31 92 SER A O 1
ATOM 742 N N . MET A 1 93 ? -5.574 3.722 14.256 1.00 98.50 93 MET A N 1
ATOM 743 C CA . MET A 1 93 ? -7.019 3.516 14.376 1.00 98.50 93 MET A CA 1
ATOM 744 C C . MET A 1 93 ? -7.336 2.248 15.168 1.00 98.50 93 MET A C 1
ATOM 746 O O . MET A 1 93 ? -8.232 2.250 16.008 1.00 98.50 93 MET A O 1
ATOM 750 N N . LYS A 1 94 ? -6.571 1.171 14.952 1.00 97.62 94 LYS A N 1
ATOM 751 C CA . LYS A 1 94 ? -6.691 -0.048 15.751 1.00 97.62 94 LYS A CA 1
ATOM 752 C C . LYS A 1 94 ? -6.430 0.235 17.232 1.00 97.62 94 LYS A C 1
ATOM 754 O O . LYS A 1 94 ? -7.239 -0.170 18.059 1.00 97.62 94 LYS A O 1
ATOM 759 N N . THR A 1 95 ? -5.337 0.922 17.574 1.00 98.12 95 THR A N 1
ATOM 760 C CA . THR A 1 95 ? -5.033 1.236 18.980 1.00 98.12 95 THR A CA 1
ATOM 761 C C . THR A 1 95 ? -6.104 2.116 19.621 1.00 98.12 95 THR A C 1
ATOM 763 O O . THR A 1 95 ? -6.448 1.906 20.783 1.00 98.12 95 THR A O 1
ATOM 766 N N . ASP A 1 96 ? -6.679 3.047 18.860 1.00 98.31 96 ASP A N 1
ATOM 767 C CA . ASP A 1 96 ? -7.767 3.904 19.331 1.00 98.31 96 ASP A CA 1
ATOM 768 C C . ASP A 1 96 ? -9.038 3.083 19.604 1.00 98.31 96 ASP A C 1
ATOM 770 O O . ASP A 1 96 ? -9.673 3.240 20.649 1.00 98.31 96 ASP A O 1
ATOM 774 N N . LEU A 1 97 ? -9.381 2.147 18.712 1.00 98.38 97 LEU A N 1
ATOM 775 C CA . LEU A 1 97 ? -10.498 1.222 18.913 1.00 98.38 97 LEU A CA 1
ATOM 776 C C . LEU A 1 97 ? -10.267 0.296 20.109 1.00 98.38 97 LEU A C 1
ATOM 778 O O . LEU A 1 97 ? -11.167 0.137 20.934 1.00 98.38 97 LEU A O 1
ATOM 782 N N . ASP A 1 98 ? -9.067 -0.269 20.248 1.00 97.31 98 ASP A N 1
ATOM 783 C CA . ASP A 1 98 ? -8.698 -1.106 21.393 1.00 97.31 98 ASP A CA 1
ATOM 784 C C . ASP A 1 98 ? -8.902 -0.337 22.712 1.00 97.31 98 ASP A C 1
ATOM 786 O O . ASP A 1 98 ? -9.504 -0.860 23.658 1.00 97.31 98 ASP A O 1
ATOM 790 N N . TYR A 1 99 ? -8.492 0.936 22.751 1.00 98.31 99 TYR A N 1
ATOM 791 C CA . TYR A 1 99 ? -8.711 1.815 23.898 1.00 98.31 99 TYR A CA 1
ATOM 792 C C . TYR A 1 99 ? -10.198 2.070 24.170 1.00 98.31 99 TYR A C 1
ATOM 794 O O . TYR A 1 99 ? -10.647 1.920 25.311 1.00 98.31 99 TYR A O 1
ATOM 802 N N . ILE A 1 100 ? -10.982 2.419 23.143 1.00 98.25 100 ILE A N 1
ATOM 803 C CA . ILE A 1 100 ? -12.427 2.663 23.272 1.00 98.25 100 ILE A CA 1
ATOM 804 C C . ILE A 1 100 ? -13.127 1.417 23.821 1.00 98.25 100 ILE A C 1
ATOM 806 O O . ILE A 1 100 ? -13.860 1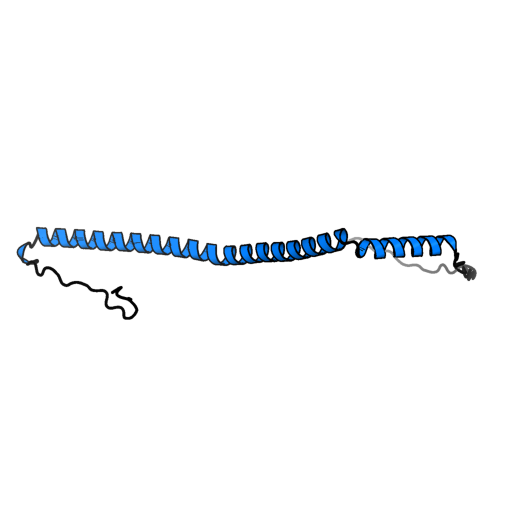.505 24.809 1.00 98.25 100 ILE A O 1
ATOM 810 N N . PHE A 1 101 ? -12.865 0.240 23.251 1.00 97.81 101 PHE A N 1
ATOM 811 C CA . PHE A 1 101 ? -13.477 -1.002 23.717 1.00 97.81 101 PHE A CA 1
ATOM 812 C C . PHE A 1 101 ? -13.037 -1.368 25.133 1.00 97.81 101 PHE A C 1
ATOM 814 O O . PHE A 1 101 ? -13.856 -1.835 25.928 1.00 97.81 101 PHE A O 1
ATOM 821 N N . GLN A 1 102 ? -11.773 -1.141 25.492 1.00 97.31 102 GLN A N 1
ATOM 822 C CA . GLN A 1 102 ? -11.315 -1.360 26.860 1.00 97.31 102 GLN A CA 1
ATOM 823 C C . GLN A 1 102 ? -11.992 -0.405 27.849 1.00 97.31 102 GLN A C 1
ATOM 825 O O . GLN A 1 102 ? -12.430 -0.837 28.920 1.00 97.31 102 GLN A O 1
ATOM 830 N N . LYS A 1 103 ? -12.144 0.872 27.486 1.00 97.56 103 LYS A N 1
ATOM 831 C CA . LYS A 1 103 ? -12.848 1.865 28.300 1.00 97.56 103 LYS A CA 1
ATOM 832 C C . LYS A 1 103 ? -14.313 1.481 28.499 1.00 97.56 103 LYS A C 1
ATOM 834 O O . LYS A 1 103 ? -14.780 1.481 29.638 1.00 97.56 103 LYS A O 1
ATOM 839 N N . LEU A 1 104 ? -15.003 1.096 27.426 1.00 96.44 104 LEU A N 1
ATOM 840 C CA . LEU A 1 104 ? -16.391 0.631 27.460 1.00 96.44 104 LEU A CA 1
ATOM 841 C C . LEU A 1 104 ? -16.557 -0.601 28.352 1.00 96.44 104 LEU A C 1
ATOM 843 O O . LEU A 1 104 ? -17.421 -0.607 29.228 1.00 96.44 104 LEU A O 1
ATOM 847 N N . ARG A 1 105 ? -15.695 -1.616 28.195 1.00 93.12 105 ARG A N 1
ATOM 848 C CA . ARG A 1 105 ? -15.703 -2.809 29.058 1.00 93.12 105 ARG A CA 1
ATOM 849 C C . ARG A 1 105 ? -15.478 -2.441 30.520 1.00 93.12 105 ARG A C 1
ATOM 851 O O . ARG A 1 105 ? -16.240 -2.881 31.369 1.00 93.12 105 ARG A O 1
ATOM 858 N N . SER A 1 106 ? -14.498 -1.583 30.813 1.00 95.25 106 SER A N 1
ATOM 859 C CA . SER A 1 106 ? -14.229 -1.116 32.179 1.00 95.25 106 SER A CA 1
ATOM 860 C C . SER A 1 106 ? -15.435 -0.400 32.792 1.00 95.25 106 SER A C 1
ATOM 862 O O . SER A 1 106 ? -15.784 -0.653 33.944 1.00 95.25 106 SER A O 1
ATOM 864 N N . MET A 1 107 ? -16.099 0.474 32.031 1.00 95.19 107 MET A N 1
ATOM 865 C CA . MET A 1 107 ? -17.304 1.170 32.487 1.00 95.19 107 MET A CA 1
ATOM 866 C C . MET A 1 107 ? -18.461 0.200 32.724 1.00 95.19 107 MET A C 1
ATOM 868 O O . MET A 1 107 ? -19.074 0.252 33.787 1.00 95.19 107 MET A O 1
ATOM 872 N N . LYS A 1 108 ? -18.709 -0.728 31.791 1.00 92.06 108 LYS A N 1
ATOM 873 C CA . LYS A 1 108 ? -19.730 -1.770 31.949 1.00 92.06 108 LYS A CA 1
ATOM 874 C C . LYS A 1 108 ? -19.468 -2.621 33.192 1.00 92.06 108 LYS A C 1
ATOM 876 O O . LYS A 1 108 ? -20.374 -2.792 33.994 1.00 92.06 108 LYS A O 1
ATOM 881 N N . SER A 1 109 ? -18.235 -3.084 33.407 1.00 90.56 109 SER A N 1
ATOM 882 C CA . SER A 1 109 ? -17.875 -3.866 34.598 1.00 90.56 109 SER A CA 1
ATOM 883 C C . SER A 1 109 ? -18.126 -3.105 35.901 1.00 90.56 109 SER A C 1
ATOM 885 O O . SER A 1 109 ? -18.607 -3.695 36.863 1.00 90.56 109 SER A O 1
ATOM 887 N N . LYS A 1 110 ? -17.851 -1.794 35.937 1.00 93.94 110 LYS A N 1
ATOM 888 C CA . LYS A 1 110 ? -18.172 -0.956 37.104 1.00 93.94 110 LYS A CA 1
ATOM 889 C C . LYS A 1 110 ? -19.677 -0.845 37.329 1.00 93.94 110 LYS A C 1
ATOM 891 O O . LYS A 1 110 ? -20.113 -0.943 38.466 1.00 93.94 110 LYS A O 1
ATOM 896 N N . LEU A 1 111 ? -20.459 -0.653 36.267 1.00 91.69 111 LEU A N 1
ATOM 897 C CA . LEU A 1 111 ? -21.916 -0.568 36.372 1.00 91.69 111 LEU A CA 1
ATOM 898 C C . LEU A 1 111 ? -22.526 -1.882 36.860 1.00 91.69 111 LEU A C 1
ATOM 900 O O . LEU A 1 111 ? -23.328 -1.848 37.781 1.00 91.69 111 LEU A O 1
ATOM 904 N N . VAL A 1 112 ? -22.088 -3.023 36.323 1.00 89.81 112 VAL A N 1
ATOM 905 C CA . VAL A 1 112 ? -22.521 -4.358 36.774 1.00 89.81 112 VAL A CA 1
ATOM 906 C C . VAL A 1 112 ? -22.188 -4.585 38.251 1.00 89.81 112 VAL A C 1
ATOM 908 O O . VAL A 1 112 ? -22.985 -5.163 38.978 1.00 89.81 112 VAL A O 1
ATOM 911 N N . ALA A 1 113 ? -21.029 -4.112 38.717 1.00 89.06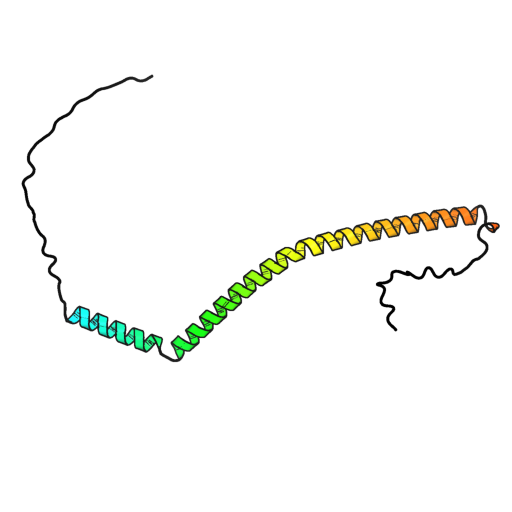 113 ALA A N 1
ATOM 912 C CA . ALA A 1 113 ? -20.648 -4.244 40.122 1.00 89.06 113 ALA A CA 1
ATOM 913 C C . ALA A 1 113 ? -21.535 -3.418 41.074 1.00 89.06 113 ALA A C 1
ATOM 915 O O . ALA A 1 113 ? -21.702 -3.807 42.226 1.00 89.06 113 ALA A O 1
ATOM 916 N N . ILE A 1 114 ? -22.077 -2.283 40.615 1.00 93.19 114 ILE A N 1
ATOM 917 C CA . ILE A 1 114 ? -22.931 -1.396 41.426 1.00 93.19 114 ILE A CA 1
ATOM 918 C C . ILE A 1 114 ? -24.412 -1.794 41.306 1.00 93.19 114 ILE A C 1
ATOM 920 O O . ILE A 1 114 ? -25.140 -1.730 42.292 1.00 93.19 114 ILE A O 1
ATOM 924 N N . TYR A 1 115 ? -24.842 -2.225 40.119 1.00 89.12 115 TYR A N 1
ATOM 925 C CA . TYR A 1 115 ? -26.224 -2.571 39.781 1.00 89.12 115 TYR A CA 1
ATOM 926 C C . TYR A 1 115 ? -26.257 -3.909 39.022 1.00 89.12 115 TYR A C 1
ATOM 928 O O . TYR A 1 115 ? -26.341 -3.926 37.789 1.00 89.12 115 TYR A O 1
ATOM 936 N N . PRO A 1 116 ? -26.127 -5.044 39.729 1.00 82.50 116 PRO A N 1
ATOM 937 C CA . PRO A 1 116 ? -26.058 -6.363 39.097 1.00 82.50 116 PRO A CA 1
ATOM 938 C C . PRO A 1 116 ? -27.382 -6.791 38.446 1.00 82.50 116 PRO A C 1
ATOM 940 O O . PRO A 1 116 ? -27.381 -7.580 37.508 1.00 82.50 116 PRO A O 1
ATOM 943 N N . ASP A 1 117 ? -28.503 -6.254 38.915 1.00 83.56 117 ASP A N 1
ATOM 944 C CA . ASP A 1 117 ? -29.862 -6.492 38.424 1.00 83.56 117 ASP A CA 1
ATOM 945 C C . ASP A 1 117 ? -30.203 -5.716 37.138 1.00 83.56 117 ASP A C 1
ATOM 947 O O . ASP A 1 117 ? -31.096 -6.118 36.396 1.00 83.56 117 ASP A O 1
ATOM 951 N N . ALA A 1 118 ? -29.469 -4.641 36.831 1.00 78.31 118 ALA A N 1
ATOM 952 C CA . ALA A 1 118 ? -29.669 -3.829 35.628 1.00 78.31 118 ALA A CA 1
ATOM 953 C C . ALA A 1 118 ? -29.169 -4.493 34.329 1.00 78.31 118 ALA A C 1
ATOM 955 O O . ALA A 1 118 ? -29.481 -4.020 33.236 1.00 78.31 118 ALA A O 1
ATOM 956 N N . PHE A 1 119 ? -28.386 -5.570 34.429 1.00 70.12 119 PHE A N 1
ATOM 957 C CA . PHE A 1 119 ? -27.853 -6.318 33.288 1.00 70.12 119 PHE A CA 1
ATOM 958 C C . PHE A 1 119 ? -28.346 -7.765 33.336 1.00 70.12 119 PHE A C 1
ATOM 960 O O . PHE A 1 119 ? -27.564 -8.695 33.528 1.00 70.12 119 PHE A O 1
ATOM 967 N N . VAL A 1 120 ? -29.658 -7.948 33.179 1.00 70.19 120 VAL A N 1
ATOM 968 C CA . VAL A 1 120 ? -30.245 -9.265 32.900 1.00 70.19 120 VAL A CA 1
ATOM 969 C C . VAL A 1 120 ? -29.685 -9.748 31.557 1.00 70.19 120 VAL A C 1
ATOM 971 O O . VAL A 1 120 ? -29.503 -8.941 30.647 1.00 70.19 120 VAL A O 1
ATOM 974 N N . ASP A 1 121 ? -29.328 -11.029 31.465 1.00 60.25 121 ASP A N 1
ATOM 975 C CA . ASP A 1 121 ? -28.633 -11.634 30.323 1.00 60.25 121 ASP A CA 1
ATOM 976 C C . ASP A 1 121 ? -29.520 -11.673 29.062 1.00 60.25 121 ASP A C 1
ATOM 978 O O . ASP A 1 121 ? -29.964 -12.735 28.642 1.00 60.25 121 ASP A O 1
ATOM 982 N N . ASP A 1 122 ? -29.768 -10.521 28.432 1.00 58.09 122 ASP A N 1
ATOM 983 C CA . ASP A 1 122 ? -30.182 -10.432 27.025 1.00 58.09 122 ASP A CA 1
ATOM 984 C C . ASP A 1 122 ? -28.957 -10.771 26.167 1.00 58.09 122 ASP A C 1
ATOM 986 O O . ASP A 1 122 ? -28.325 -9.944 25.500 1.00 58.09 122 ASP A O 1
ATOM 990 N N . SER A 1 123 ? -28.521 -12.019 26.296 1.00 54.94 123 SER A N 1
ATOM 991 C CA . SER A 1 123 ? -27.388 -12.548 25.580 1.00 54.94 123 SER A CA 1
ATOM 992 C C . SER A 1 123 ? -27.768 -12.757 24.117 1.00 54.94 123 SER A C 1
ATOM 994 O O . SER A 1 123 ? -28.675 -13.516 23.781 1.00 54.94 123 SER A O 1
ATOM 996 N N . LYS A 1 124 ? -26.933 -12.162 23.254 1.00 55.94 124 LYS A N 1
ATOM 997 C CA . LYS A 1 124 ? -26.763 -12.445 21.818 1.00 55.94 124 LYS A CA 1
ATOM 998 C C . LYS A 1 124 ? -27.703 -11.701 20.865 1.00 55.94 124 LYS A C 1
ATOM 1000 O O . LYS A 1 124 ? -28.267 -12.311 19.962 1.00 55.94 124 LYS A O 1
ATOM 1005 N N . GLU A 1 125 ? -27.753 -10.371 20.928 1.00 56.56 125 GLU A N 1
ATOM 1006 C CA . GLU A 1 125 ? -27.841 -9.661 19.646 1.00 56.56 125 GLU A CA 1
ATOM 1007 C C . GLU A 1 125 ? -26.532 -9.931 18.893 1.00 56.56 125 GLU A C 1
ATOM 1009 O O . GLU A 1 125 ? -25.482 -9.360 19.201 1.00 56.56 125 GLU A O 1
ATOM 1014 N N . GLU A 1 126 ? -26.568 -10.871 17.946 1.00 59.62 126 GLU A N 1
ATOM 1015 C CA . GLU A 1 126 ? -25.547 -10.954 16.910 1.00 59.62 126 GLU A CA 1
ATOM 1016 C C . GLU A 1 126 ? -25.535 -9.609 16.184 1.00 59.62 126 GLU A C 1
ATOM 1018 O O . GLU A 1 126 ? -26.385 -9.315 15.341 1.00 59.62 126 GLU A O 1
ATOM 1023 N N . PHE A 1 127 ? -24.565 -8.767 16.529 1.00 61.09 127 PHE A N 1
ATOM 1024 C CA . PHE A 1 127 ? -24.240 -7.593 15.740 1.00 61.09 127 PHE A CA 1
ATOM 1025 C C . PHE A 1 127 ? -23.580 -8.078 14.444 1.00 61.09 127 PHE A C 1
ATOM 1027 O O . PHE A 1 127 ? -22.358 -8.098 14.310 1.00 61.09 127 PHE A O 1
ATOM 1034 N N . ILE A 1 128 ? -24.405 -8.564 13.517 1.00 67.25 128 ILE A N 1
ATOM 1035 C CA . ILE A 1 128 ? -23.985 -8.910 12.163 1.00 67.25 128 ILE A CA 1
ATOM 1036 C C . ILE A 1 128 ? -23.738 -7.596 11.432 1.00 67.25 128 ILE A C 1
ATOM 1038 O O . ILE A 1 128 ? -24.627 -6.748 11.342 1.00 67.25 128 ILE A O 1
ATOM 1042 N N . ASP A 1 129 ? -22.527 -7.426 10.914 1.00 66.69 129 ASP A N 1
ATOM 1043 C CA . ASP A 1 129 ? -22.169 -6.313 10.044 1.00 66.69 129 ASP A CA 1
ATOM 1044 C C . ASP A 1 129 ? -22.980 -6.416 8.740 1.00 66.69 129 ASP A C 1
ATOM 1046 O O . ASP A 1 129 ? -22.758 -7.306 7.924 1.00 66.69 129 ASP A O 1
ATOM 1050 N N . ARG A 1 130 ? -23.982 -5.542 8.577 1.00 72.25 130 ARG A N 1
ATOM 1051 C CA . ARG A 1 130 ? -24.946 -5.569 7.458 1.00 72.25 130 ARG A CA 1
ATOM 1052 C C . ARG A 1 130 ? -24.532 -4.697 6.275 1.00 72.25 130 ARG A C 1
ATOM 1054 O O . ARG A 1 130 ? -25.396 -4.237 5.525 1.00 72.25 130 ARG A O 1
ATOM 1061 N N . ARG A 1 131 ? -23.247 -4.381 6.131 1.00 78.62 131 ARG A N 1
ATOM 1062 C CA . ARG A 1 131 ? -22.795 -3.599 4.980 1.00 78.62 131 ARG A CA 1
ATOM 1063 C C . ARG A 1 131 ? -23.034 -4.388 3.679 1.00 78.62 131 ARG A C 1
ATOM 1065 O O . ARG A 1 131 ? -22.738 -5.580 3.634 1.00 78.62 131 ARG A O 1
ATOM 1072 N N . PRO A 1 132 ? -23.608 -3.756 2.640 1.00 67.25 132 PRO A N 1
ATOM 1073 C CA . PRO A 1 132 ? -24.066 -4.447 1.432 1.00 67.25 132 PRO A CA 1
ATOM 1074 C C . PRO A 1 132 ? -22.932 -5.028 0.569 1.00 67.25 132 PRO A C 1
ATOM 1076 O O . PRO A 1 132 ? -23.208 -5.843 -0.302 1.00 67.25 132 PRO A O 1
ATOM 1079 N N . ASP A 1 133 ? -21.683 -4.616 0.794 1.00 70.00 133 ASP A N 1
ATOM 1080 C CA . ASP A 1 133 ? -20.465 -5.076 0.113 1.00 70.00 133 ASP A CA 1
ATOM 1081 C C . ASP A 1 133 ? -19.749 -6.230 0.836 1.00 70.00 133 ASP A C 1
ATOM 1083 O O . ASP A 1 133 ? -18.707 -6.702 0.379 1.00 70.00 133 ASP A O 1
ATOM 1087 N N . LEU A 1 134 ? -20.283 -6.691 1.970 1.00 66.62 134 LEU A N 1
ATOM 1088 C CA . LEU A 1 134 ? -19.709 -7.806 2.706 1.00 66.62 134 LEU A CA 1
ATOM 1089 C C . LEU A 1 134 ? -20.090 -9.119 2.003 1.00 66.62 134 LEU A C 1
ATOM 1091 O O . LEU A 1 134 ? -21.142 -9.693 2.274 1.00 66.62 134 LEU A O 1
ATOM 1095 N N . GLU A 1 135 ? -19.240 -9.579 1.080 1.00 64.00 135 GLU A N 1
ATOM 1096 C CA . GLU A 1 135 ? -19.282 -10.938 0.525 1.00 64.00 135 GLU A CA 1
ATOM 1097 C C . GLU A 1 135 ? -19.228 -11.939 1.691 1.00 64.00 135 GLU A C 1
ATOM 1099 O O . GLU A 1 135 ? -18.163 -12.257 2.231 1.00 64.00 135 GLU A O 1
ATOM 1104 N N . LEU A 1 136 ? -20.397 -12.405 2.132 1.00 66.12 136 LEU A N 1
ATOM 1105 C CA . LEU A 1 136 ? -20.511 -13.528 3.048 1.00 66.12 136 LEU A CA 1
ATOM 1106 C C . LEU A 1 136 ? -20.017 -14.748 2.270 1.00 66.12 136 LEU A C 1
ATOM 1108 O O . LEU A 1 136 ? -20.760 -15.291 1.455 1.00 66.12 136 LEU A O 1
ATOM 1112 N N . SER A 1 137 ? -18.749 -15.135 2.462 1.00 57.91 137 SER A N 1
ATOM 1113 C CA . SER A 1 137 ? -18.234 -16.395 1.910 1.00 57.91 137 SER A CA 1
ATOM 1114 C C . SER A 1 137 ? -19.197 -17.516 2.294 1.00 57.91 137 SER A C 1
ATOM 1116 O O . SER A 1 137 ? -19.405 -17.763 3.483 1.00 57.91 137 SER A O 1
ATOM 1118 N N . GLN A 1 138 ? -19.818 -18.110 1.273 1.00 46.88 138 GLN A N 1
ATOM 1119 C CA . GLN A 1 138 ? -20.696 -19.273 1.387 1.00 46.88 138 GLN A CA 1
ATOM 1120 C C . GLN A 1 138 ? -19.920 -20.516 1.821 1.00 46.88 138 GLN A C 1
ATOM 1122 O O . GLN A 1 138 ? -18.738 -20.646 1.425 1.00 46.88 138 GLN A O 1
#

pLDDT: mean 77.96, std 18.36, range [42.41, 98.5]

Secondary structure (DSSP, 8-state):
-----------------------------HHHHHHHHHHHHHHHHHHTSHHHHHHHHHHHHHHHHHHHHHHHHHHHHHHHHHHHHHHHHHHHHHHHHHHHHHHHHHHHHHHHHH-GGG-------------TT-----

Sequence (138 aa):
MPSNNEDDPVGRVWGSSSSRSKRKKVNRNRAGRHNQLVKDYFTEESAYTPEHISLGRLQDSNAVLSHFNEYSEHCFAEVSGDFSRNTRLLKSMKTDLDYIFQKLRSMKSKLVAIYPDAFVDDSKEEFIDRRPDLELSQ

Foldseek 3Di:
DDDDDDDDDDDDDDDDDDPPPPPPPPPPPVVVVVVVVVVVVVVVVVCPDPVNVVVVVVVVVVVVVVVVVVVVVVVCVVVVVVVVVVVVVVVVVVVVVVVVVVVVVVVVVVCCVVCVPVCDCPDDPPPPPVDPPPPPPD